Protein AF-A0A0N0GEG0-F1 (afdb_monomer_lite)

Foldseek 3Di:
DVLVVVLVVLVVLQPDPVQPQWHFLDSPPQIWIGGNNDTETEDADDPVPCPDPVVLDQDPVRVVSCVVSDPRPPNFWHKYWYWYWPPDPPFTWIKIKIFIAGPVRDTPDIDIDTDGDDPDPPPPDDDDDDDDPDDDDDDDPPCPPPPDDDPDDDDDD

Secondary structure (DSSP, 8-state):
-HHHHHHHHHHHHHH-TT-TTEEEEE-SSS-EEEETTEEEEEE-S-SSS-S-GGGSSPPHHHHHHHHHH---SSTT-EEEEEEEE-S-SSS--EEEEEEEE-TT--EEEEEEEEE-------TT-PPP-------PPPPP-TTTTS-----------

Radius of gyration: 32.41 Å; chains: 1; bounding box: 43×77×89 Å

pLDDT: mean 74.55, std 14.61, range [36.78, 96.19]

Organism: NCBI:txid81035

Structure (mmCIF, N/CA/C/O backbone):
data_AF-A0A0N0GEG0-F1
#
_entry.id   AF-A0A0N0GEG0-F1
#
loop_
_atom_site.group_PDB
_atom_site.id
_atom_site.type_symbol
_atom_site.label_atom_id
_atom_site.label_alt_id
_atom_site.label_comp_id
_atom_site.label_asym_id
_atom_site.label_entity_id
_atom_site.label_seq_id
_atom_site.pdbx_PDB_ins_code
_atom_site.Cartn_x
_atom_site.Cartn_y
_atom_site.Cartn_z
_atom_site.occupancy
_atom_site.B_iso_or_equiv
_atom_site.auth_seq_id
_atom_site.auth_comp_id
_atom_site.auth_asym_id
_atom_site.auth_atom_id
_atom_site.pdbx_PDB_model_num
ATOM 1 N N . MET A 1 1 ? 12.396 9.076 -7.984 1.00 64.06 1 MET A N 1
ATOM 2 C CA . MET A 1 1 ? 11.079 9.601 -8.433 1.00 64.06 1 MET A CA 1
ATOM 3 C C . MET A 1 1 ? 9.899 8.651 -8.180 1.00 64.06 1 MET A C 1
ATOM 5 O O . MET A 1 1 ? 8.780 9.143 -8.106 1.00 64.06 1 MET A O 1
ATOM 9 N N . LEU A 1 2 ? 10.106 7.336 -8.004 1.00 79.06 2 LEU A N 1
ATOM 10 C CA . LEU A 1 2 ? 9.026 6.348 -7.851 1.00 79.06 2 LEU A CA 1
ATOM 11 C C . LEU A 1 2 ? 8.098 6.590 -6.647 1.00 79.06 2 LEU A C 1
ATOM 13 O O . LEU A 1 2 ? 6.887 6.666 -6.821 1.00 79.06 2 LEU A O 1
ATOM 17 N N . TYR A 1 3 ? 8.658 6.801 -5.452 1.00 84.06 3 TYR A N 1
ATOM 18 C CA . TYR A 1 3 ? 7.879 7.047 -4.230 1.00 84.06 3 TYR A CA 1
ATOM 19 C C . TYR A 1 3 ? 6.845 8.182 -4.395 1.00 84.06 3 TYR A C 1
ATOM 21 O O . TYR A 1 3 ? 5.689 8.040 -4.004 1.00 84.06 3 TYR A O 1
ATOM 29 N N . GLY A 1 4 ? 7.231 9.293 -5.035 1.00 85.12 4 GLY A N 1
ATOM 30 C CA . GLY A 1 4 ? 6.325 10.419 -5.285 1.00 85.12 4 GLY A CA 1
ATOM 31 C C . GLY A 1 4 ? 5.182 10.073 -6.246 1.00 85.12 4 GLY A C 1
ATOM 32 O O . GLY A 1 4 ? 4.058 10.523 -6.036 1.00 85.12 4 GLY A O 1
ATOM 33 N N . ARG A 1 5 ? 5.443 9.234 -7.261 1.00 85.94 5 ARG A N 1
ATOM 34 C CA . ARG A 1 5 ? 4.410 8.736 -8.188 1.00 85.94 5 ARG A CA 1
ATOM 35 C C . ARG A 1 5 ? 3.407 7.838 -7.460 1.00 85.94 5 ARG A C 1
ATOM 37 O O . ARG A 1 5 ? 2.204 8.040 -7.607 1.00 85.94 5 ARG A O 1
ATOM 44 N N . VAL A 1 6 ? 3.896 6.915 -6.630 1.00 88.25 6 VAL A N 1
ATOM 45 C CA . VAL A 1 6 ? 3.060 6.013 -5.818 1.00 88.25 6 VAL A CA 1
ATOM 46 C C . VAL A 1 6 ? 2.201 6.814 -4.833 1.00 88.25 6 VAL A C 1
ATOM 48 O O . VAL A 1 6 ? 0.981 6.667 -4.807 1.00 88.25 6 VAL A O 1
ATOM 51 N N . HIS A 1 7 ? 2.801 7.753 -4.100 1.00 90.62 7 HIS A N 1
ATOM 52 C CA . HIS A 1 7 ? 2.063 8.625 -3.186 1.00 90.62 7 HIS A CA 1
ATOM 53 C C . HIS A 1 7 ? 1.012 9.477 -3.923 1.00 90.62 7 HIS A C 1
ATOM 55 O O . HIS A 1 7 ? -0.131 9.594 -3.476 1.00 90.62 7 HIS A O 1
ATOM 61 N N . GLY A 1 8 ? 1.361 10.042 -5.084 1.00 90.62 8 GLY A N 1
ATOM 62 C CA . GLY A 1 8 ? 0.420 10.769 -5.937 1.00 90.62 8 GLY A CA 1
ATOM 63 C C . GLY A 1 8 ? -0.773 9.909 -6.361 1.00 90.62 8 GLY A C 1
ATOM 64 O O . GLY A 1 8 ? -1.911 10.371 -6.291 1.00 90.62 8 GLY A O 1
ATOM 65 N N . ARG A 1 9 ? -0.537 8.637 -6.712 1.00 90.12 9 ARG A N 1
ATOM 66 C CA . ARG A 1 9 ? -1.596 7.687 -7.077 1.00 90.12 9 ARG A CA 1
ATOM 67 C C . ARG A 1 9 ? -2.574 7.456 -5.928 1.00 90.12 9 ARG A C 1
ATOM 69 O O . ARG A 1 9 ? -3.778 7.548 -6.153 1.00 90.12 9 ARG A O 1
ATOM 76 N N . PHE A 1 10 ? -2.083 7.254 -4.706 1.00 93.06 10 PHE A N 1
ATOM 77 C CA . PHE A 1 10 ? -2.950 7.107 -3.532 1.00 93.06 10 PHE A CA 1
ATOM 78 C C . PHE A 1 10 ? -3.760 8.369 -3.225 1.00 93.06 10 PHE A C 1
ATOM 80 O O . PHE A 1 10 ? -4.933 8.270 -2.867 1.00 93.06 10 PHE A O 1
ATOM 87 N N . LYS A 1 11 ? -3.191 9.566 -3.420 1.00 92.75 11 LYS A N 1
ATOM 88 C CA . LYS A 1 11 ? -3.957 10.819 -3.297 1.00 92.75 11 LYS A CA 1
ATOM 89 C C . LYS A 1 11 ? -5.083 10.903 -4.324 1.00 92.75 11 LYS A C 1
ATOM 91 O O . LYS A 1 11 ? -6.175 11.348 -3.979 1.00 92.75 11 LYS A O 1
ATOM 96 N N . THR A 1 12 ? -4.831 10.481 -5.561 1.00 93.94 12 THR A N 1
ATOM 97 C CA . THR A 1 12 ? -5.857 10.432 -6.609 1.00 93.94 12 THR A CA 1
ATOM 98 C C . THR A 1 12 ? -6.950 9.428 -6.261 1.00 93.94 12 THR A C 1
ATOM 100 O O . THR A 1 12 ? -8.118 9.797 -6.281 1.00 93.94 12 THR A O 1
ATOM 103 N N . MET A 1 13 ? -6.583 8.207 -5.855 1.00 93.94 13 MET A N 1
ATOM 104 C CA . MET A 1 13 ? -7.544 7.179 -5.438 1.00 93.94 13 MET A CA 1
ATOM 105 C C . MET A 1 13 ? -8.402 7.632 -4.256 1.00 93.94 13 MET A C 1
ATOM 107 O O . MET A 1 13 ? -9.597 7.386 -4.239 1.00 93.94 13 MET A O 1
ATOM 111 N N . HIS A 1 14 ? -7.830 8.349 -3.287 1.00 92.88 14 HIS A N 1
ATOM 112 C CA . HIS A 1 14 ? -8.591 8.854 -2.141 1.00 92.88 14 HIS A CA 1
ATOM 113 C C . HIS A 1 14 ? -9.659 9.886 -2.528 1.00 92.88 14 HIS A C 1
ATOM 115 O O . HIS A 1 14 ? -10.687 9.996 -1.864 1.00 92.88 14 HIS A O 1
ATOM 121 N N . ARG A 1 15 ? -9.413 10.666 -3.585 1.00 93.19 15 ARG A N 1
ATOM 122 C CA . ARG A 1 15 ? -10.373 11.652 -4.101 1.00 93.19 15 ARG A CA 1
ATOM 123 C C . ARG A 1 15 ? -11.451 11.013 -4.973 1.00 93.19 15 ARG A C 1
ATOM 125 O O . ARG A 1 15 ? -12.460 11.662 -5.249 1.00 93.19 15 ARG A O 1
ATOM 132 N N . ASP A 1 16 ? -11.230 9.782 -5.418 1.00 94.69 16 ASP A N 1
ATOM 133 C CA . ASP A 1 16 ? -12.157 9.051 -6.261 1.00 94.69 16 ASP A CA 1
ATOM 134 C C . ASP A 1 16 ? -13.330 8.515 -5.433 1.00 94.69 16 ASP A C 1
ATOM 136 O O . ASP A 1 16 ? -13.197 7.610 -4.610 1.00 94.69 16 ASP A O 1
ATOM 140 N N . LYS A 1 17 ? -14.514 9.081 -5.672 1.00 91.88 17 LYS A N 1
ATOM 141 C CA . LYS A 1 17 ? -15.745 8.696 -4.973 1.00 91.88 17 LYS A CA 1
ATOM 142 C C . LYS A 1 17 ? -16.247 7.303 -5.362 1.00 91.88 17 LYS A C 1
ATOM 144 O O . LYS A 1 17 ? -17.095 6.766 -4.657 1.00 91.88 17 LYS A O 1
ATOM 149 N N . SER A 1 18 ? -15.750 6.726 -6.458 1.00 96.19 18 SER A N 1
ATOM 150 C CA . SER A 1 18 ? -16.091 5.359 -6.867 1.00 96.19 18 SER A CA 1
ATOM 151 C C . SER A 1 18 ? -15.419 4.287 -6.002 1.00 96.19 18 SER A C 1
ATOM 153 O O . SER A 1 18 ? -15.800 3.120 -6.070 1.00 96.19 18 SER A O 1
ATOM 155 N N . LEU A 1 19 ? -14.464 4.679 -5.147 1.00 93.19 19 LEU A N 1
ATOM 156 C CA . LEU A 1 19 ? -13.711 3.793 -4.263 1.00 93.19 19 LEU A CA 1
ATOM 157 C C . LEU A 1 19 ? -14.078 4.039 -2.786 1.00 93.19 19 LEU A C 1
ATOM 159 O O . LEU A 1 19 ? -13.222 4.454 -2.006 1.00 93.19 19 LEU A O 1
ATOM 163 N N . PRO A 1 20 ? -15.327 3.774 -2.345 1.00 89.94 20 PRO A N 1
ATOM 164 C CA . PRO A 1 20 ? -15.744 4.030 -0.960 1.00 89.94 20 PRO A CA 1
ATOM 165 C C . PRO A 1 20 ? -14.986 3.171 0.063 1.00 89.94 20 PRO A C 1
ATOM 167 O O . PRO A 1 20 ? -14.931 3.503 1.244 1.00 89.94 20 PRO A O 1
ATOM 170 N N . TRP A 1 21 ? -14.392 2.070 -0.398 1.00 89.94 21 TRP A N 1
ATOM 171 C CA . TRP A 1 21 ? -13.556 1.170 0.385 1.00 89.94 21 TRP A CA 1
ATOM 172 C C . TRP A 1 21 ? -12.128 1.689 0.592 1.00 89.94 21 TRP A C 1
ATOM 174 O O . TRP A 1 21 ? -11.400 1.131 1.411 1.00 89.94 21 TRP A O 1
ATOM 184 N N . PHE A 1 22 ? -11.700 2.725 -0.135 1.00 92.69 22 PHE A N 1
ATOM 185 C CA . PHE A 1 22 ? -10.346 3.262 -0.059 1.00 92.69 22 PHE A CA 1
ATOM 186 C C . PHE A 1 22 ? -10.326 4.636 0.609 1.00 92.69 22 PHE A C 1
ATOM 188 O O . PHE A 1 22 ? -11.040 5.563 0.226 1.00 92.69 22 PHE A O 1
ATOM 195 N N . ARG A 1 23 ? -9.427 4.818 1.576 1.00 91.00 23 ARG A N 1
ATOM 196 C CA . ARG A 1 23 ? -9.185 6.118 2.205 1.00 91.00 23 ARG A CA 1
ATOM 197 C C . ARG A 1 23 ? -7.702 6.330 2.443 1.00 91.00 23 ARG A C 1
ATOM 199 O O . ARG A 1 23 ? -6.998 5.414 2.833 1.00 91.00 23 ARG A O 1
ATOM 206 N N . LEU A 1 24 ? -7.229 7.561 2.294 1.00 90.38 24 LEU A N 1
ATOM 207 C CA . LEU A 1 24 ? -5.903 7.941 2.767 1.00 90.38 24 LEU A CA 1
ATOM 208 C C . LEU A 1 24 ? -6.038 8.537 4.174 1.00 90.38 24 LEU A C 1
ATOM 210 O O . LEU A 1 24 ? -6.531 9.653 4.329 1.00 90.38 24 LEU A O 1
ATOM 214 N N . ALA A 1 25 ? -5.667 7.774 5.204 1.00 85.56 25 ALA A N 1
ATOM 215 C CA . ALA A 1 25 ? -5.789 8.196 6.602 1.00 85.56 25 ALA A CA 1
ATOM 216 C C . ALA A 1 25 ? -4.748 9.266 6.973 1.00 85.56 25 ALA A C 1
ATOM 218 O O . ALA A 1 25 ? -5.039 10.184 7.735 1.00 85.56 25 ALA A O 1
ATOM 219 N N . ASN A 1 26 ? -3.557 9.180 6.376 1.00 84.50 26 ASN A N 1
ATOM 220 C CA . ASN A 1 26 ? -2.508 10.191 6.453 1.00 84.50 26 ASN A CA 1
ATOM 221 C C . ASN A 1 26 ? -1.936 10.435 5.057 1.00 84.50 26 ASN A C 1
ATOM 223 O O . ASN A 1 26 ? -1.592 9.476 4.378 1.00 84.50 26 ASN A O 1
ATOM 227 N N . SER A 1 27 ? -1.819 11.695 4.636 1.00 83.12 27 SER A N 1
ATOM 228 C CA . SER A 1 27 ? -1.343 12.093 3.299 1.00 83.12 27 SER A CA 1
ATOM 229 C C . SER A 1 27 ? 0.022 12.800 3.302 1.00 83.12 27 SER A C 1
ATOM 231 O O . SER A 1 27 ? 0.357 13.515 2.348 1.00 83.12 27 SER A O 1
ATOM 233 N N . THR A 1 28 ? 0.759 12.694 4.410 1.00 82.62 28 THR A N 1
ATOM 234 C CA . THR A 1 28 ? 2.107 13.264 4.588 1.00 82.62 28 THR A CA 1
ATOM 235 C C . THR A 1 28 ? 3.193 12.295 4.089 1.00 82.62 28 THR A C 1
ATOM 237 O O . THR A 1 28 ? 2.915 11.443 3.254 1.00 82.62 28 THR A O 1
ATOM 240 N N . MET A 1 29 ? 4.451 12.445 4.518 1.00 77.50 29 MET A N 1
ATOM 241 C CA . MET A 1 29 ? 5.566 11.596 4.060 1.00 77.50 29 MET A CA 1
ATOM 242 C C . MET A 1 29 ? 5.495 10.150 4.582 1.00 77.50 29 MET A C 1
ATOM 244 O O . MET A 1 29 ? 6.041 9.246 3.964 1.00 77.50 29 MET A O 1
ATOM 248 N N . ASP A 1 30 ? 4.779 9.900 5.670 1.00 75.06 30 ASP A N 1
ATOM 249 C CA . ASP A 1 30 ? 4.508 8.543 6.154 1.00 75.06 30 ASP A CA 1
ATOM 250 C C . ASP A 1 30 ? 3.029 8.242 5.928 1.00 75.06 30 ASP A C 1
ATOM 252 O O . ASP A 1 30 ? 2.233 8.149 6.865 1.00 75.06 30 ASP A O 1
ATOM 256 N N . TYR A 1 31 ? 2.626 8.245 4.656 1.00 84.69 31 TYR A N 1
ATOM 257 C CA . TYR A 1 31 ? 1.222 8.125 4.296 1.00 84.69 31 TYR A CA 1
ATOM 258 C C . TYR A 1 31 ? 0.686 6.718 4.585 1.00 84.69 31 TYR A C 1
ATOM 260 O O . TYR A 1 31 ? 1.355 5.710 4.354 1.00 84.69 31 TYR A O 1
ATOM 268 N N . THR A 1 32 ? -0.556 6.677 5.064 1.00 86.69 32 THR A N 1
ATOM 269 C CA . THR A 1 32 ? -1.216 5.458 5.548 1.00 86.69 32 THR A CA 1
ATOM 270 C C . THR A 1 32 ? -2.501 5.252 4.752 1.00 86.69 32 THR A C 1
ATOM 272 O O . THR A 1 32 ? -3.511 5.907 5.047 1.00 86.69 32 THR A O 1
ATOM 275 N N . PRO A 1 33 ? -2.496 4.426 3.693 1.00 90.12 33 PRO A N 1
ATOM 276 C CA . PRO A 1 33 ? -3.730 3.977 3.069 1.00 90.12 33 PRO A CA 1
ATOM 277 C C . PRO A 1 33 ? -4.557 3.111 4.028 1.00 90.12 33 PRO A C 1
ATOM 279 O O . PRO A 1 33 ? -4.035 2.375 4.864 1.00 90.12 33 PRO A O 1
ATOM 282 N N . SER A 1 34 ? -5.869 3.201 3.870 1.00 88.38 34 SER A N 1
ATOM 283 C CA . SER A 1 34 ? -6.871 2.357 4.495 1.00 88.38 34 SER A CA 1
ATOM 284 C C . SER A 1 34 ? -7.680 1.675 3.399 1.00 88.38 34 SER A C 1
ATOM 286 O O . SER A 1 34 ? -8.219 2.352 2.519 1.00 88.38 34 SER A O 1
ATOM 288 N N . VAL A 1 35 ? -7.761 0.350 3.453 1.00 88.75 35 VAL A N 1
ATOM 289 C CA . VAL A 1 35 ? -8.555 -0.480 2.539 1.00 88.75 35 VAL A CA 1
ATOM 290 C C . VAL A 1 35 ? -9.576 -1.231 3.383 1.00 88.75 35 VAL A C 1
ATOM 292 O O . VAL A 1 35 ? -9.195 -2.015 4.244 1.00 88.75 35 VAL A O 1
ATOM 295 N N . ASN A 1 36 ? -10.870 -0.972 3.185 1.00 86.94 36 ASN A N 1
ATOM 296 C CA . ASN A 1 36 ? -11.960 -1.536 3.994 1.00 86.94 36 ASN A CA 1
ATOM 297 C C . ASN A 1 36 ? -11.747 -1.377 5.516 1.00 86.94 36 ASN A C 1
ATOM 299 O O . ASN A 1 36 ? -12.078 -2.263 6.299 1.00 86.94 36 ASN A O 1
ATOM 303 N N . GLY A 1 37 ? -11.165 -0.252 5.945 1.00 79.69 37 GLY A N 1
ATOM 304 C CA . GLY A 1 37 ? -10.861 0.016 7.356 1.00 79.69 37 GLY A CA 1
ATOM 305 C C . GLY A 1 37 ? -9.542 -0.583 7.857 1.00 79.69 37 GLY A C 1
ATOM 306 O O . GLY A 1 37 ? -9.099 -0.224 8.944 1.00 79.69 37 GLY A O 1
ATOM 307 N N . VAL A 1 38 ? -8.859 -1.416 7.067 1.00 83.62 38 VAL A N 1
ATOM 308 C CA . VAL A 1 38 ? -7.524 -1.939 7.393 1.00 83.62 38 VAL A CA 1
ATOM 309 C C . VAL A 1 38 ? -6.471 -0.902 7.035 1.00 83.62 38 VAL A C 1
ATOM 311 O O . VAL A 1 38 ? -6.372 -0.491 5.881 1.00 83.62 38 VAL A O 1
ATOM 314 N N . LEU A 1 39 ? -5.690 -0.470 8.022 1.00 84.94 39 LEU A N 1
ATOM 315 C CA . LEU A 1 39 ? -4.604 0.489 7.837 1.00 84.94 39 LEU A CA 1
ATOM 316 C C . LEU A 1 39 ? -3.329 -0.233 7.421 1.00 84.94 39 LEU A C 1
ATOM 318 O O . LEU A 1 39 ? -2.954 -1.232 8.028 1.00 84.94 39 LEU A O 1
ATOM 322 N N . MET A 1 40 ? -2.649 0.300 6.410 1.00 87.06 40 MET A N 1
ATOM 323 C CA . MET A 1 40 ? -1.397 -0.259 5.912 1.00 87.06 40 MET A CA 1
ATOM 324 C C . MET A 1 40 ? -0.360 0.844 5.790 1.00 87.06 40 MET A C 1
ATOM 326 O O . MET A 1 40 ? -0.677 1.956 5.370 1.00 87.06 40 MET A O 1
ATOM 330 N N . GLN A 1 41 ? 0.892 0.530 6.104 1.00 84.75 41 GLN A N 1
ATOM 331 C CA . GLN A 1 41 ? 2.010 1.423 5.806 1.00 84.75 41 GLN A CA 1
ATOM 332 C C . GLN A 1 41 ? 2.677 1.009 4.510 1.00 84.75 41 GLN A C 1
ATOM 334 O O . GLN A 1 41 ? 2.923 -0.179 4.292 1.00 84.75 41 GLN A O 1
ATOM 339 N N . VAL A 1 42 ? 3.007 1.995 3.679 1.00 87.62 42 VAL A N 1
ATOM 340 C CA . VAL A 1 42 ? 3.732 1.737 2.438 1.00 87.62 42 VAL A CA 1
ATOM 341 C C . VAL A 1 42 ? 5.234 1.719 2.684 1.00 87.62 42 VAL A C 1
ATOM 343 O O . VAL A 1 42 ? 5.807 2.670 3.218 1.00 87.62 42 VAL A O 1
ATOM 346 N N . VAL A 1 43 ? 5.876 0.640 2.254 1.00 86.12 43 VAL A N 1
ATOM 347 C CA . VAL A 1 43 ? 7.317 0.425 2.343 1.00 86.12 43 VAL A CA 1
ATOM 348 C C . VAL A 1 43 ? 7.864 0.278 0.925 1.00 86.12 43 VAL A C 1
ATOM 350 O O . VAL A 1 43 ? 7.483 -0.626 0.197 1.00 86.12 43 VAL A O 1
ATOM 353 N N . MET A 1 44 ? 8.757 1.179 0.515 1.00 85.69 44 MET A N 1
ATOM 354 C CA . MET A 1 44 ? 9.461 1.058 -0.769 1.00 85.69 44 MET A CA 1
ATOM 355 C C . MET A 1 44 ? 10.718 0.205 -0.579 1.00 85.69 44 MET A C 1
ATOM 357 O O . MET A 1 44 ? 11.801 0.757 -0.369 1.00 85.69 44 MET A O 1
ATOM 361 N N . ASP A 1 45 ? 10.549 -1.108 -0.504 1.00 82.56 45 ASP A N 1
ATOM 362 C CA . ASP A 1 45 ? 11.634 -2.079 -0.341 1.00 82.56 45 ASP A CA 1
ATOM 363 C C . ASP A 1 45 ? 11.146 -3.458 -0.800 1.00 82.56 45 ASP A C 1
ATOM 365 O O . ASP A 1 45 ? 9.942 -3.665 -0.979 1.00 82.56 45 ASP A O 1
ATOM 369 N N . ASP A 1 46 ? 12.077 -4.394 -0.917 1.00 80.38 46 ASP A N 1
ATOM 370 C CA . ASP A 1 46 ? 11.788 -5.805 -1.151 1.00 80.38 46 ASP A CA 1
ATOM 371 C C . ASP A 1 46 ? 11.453 -6.498 0.195 1.00 80.38 46 ASP A C 1
ATOM 373 O O . ASP A 1 46 ? 12.216 -6.363 1.167 1.00 80.38 46 ASP A O 1
ATOM 377 N N . PRO A 1 47 ? 10.313 -7.211 0.311 1.00 78.31 47 PRO A N 1
ATOM 378 C CA . PRO A 1 47 ? 9.967 -7.968 1.514 1.00 78.31 47 PRO A CA 1
ATOM 379 C C . PRO A 1 47 ? 10.926 -9.131 1.830 1.00 78.31 47 PRO A C 1
ATOM 381 O O . PRO A 1 47 ? 11.016 -9.517 2.999 1.00 78.31 47 PRO A O 1
ATOM 384 N N . ASP A 1 48 ? 11.651 -9.666 0.844 1.00 74.69 48 ASP A N 1
ATOM 385 C CA . ASP A 1 48 ? 12.566 -10.802 0.988 1.00 74.69 48 ASP A CA 1
ATOM 386 C C . ASP A 1 48 ? 14.002 -10.337 1.269 1.00 74.69 48 ASP A C 1
ATOM 388 O O . ASP A 1 48 ? 14.660 -10.823 2.202 1.00 74.69 48 ASP A O 1
ATOM 392 N N . VAL A 1 49 ? 14.473 -9.314 0.547 1.00 70.19 49 VAL A N 1
ATOM 393 C CA . VAL A 1 49 ? 15.787 -8.677 0.754 1.00 70.19 49 VAL A CA 1
ATOM 394 C C . VAL A 1 49 ? 15.669 -7.572 1.811 1.00 70.19 49 VAL A C 1
ATOM 396 O O . VAL A 1 49 ? 15.857 -6.381 1.575 1.00 70.19 49 VAL A O 1
ATOM 399 N N . ARG A 1 50 ? 15.354 -7.993 3.037 1.00 61.03 50 ARG A N 1
ATOM 400 C CA . ARG A 1 50 ? 15.043 -7.129 4.189 1.00 61.03 50 ARG A CA 1
ATOM 401 C C . ARG A 1 50 ? 16.249 -6.312 4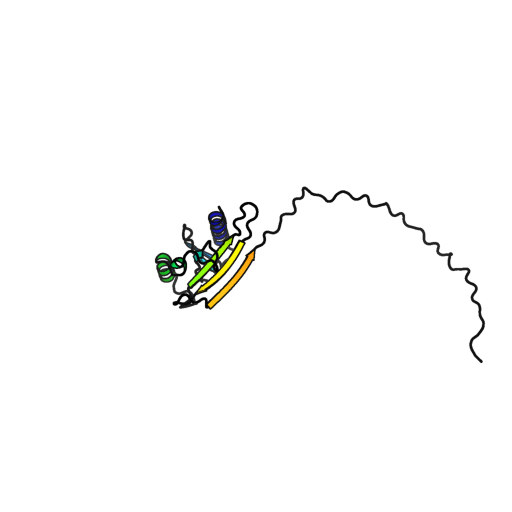.659 1.00 61.03 50 ARG A C 1
ATOM 403 O O . ARG A 1 50 ? 16.923 -6.669 5.624 1.00 61.03 50 ARG A O 1
ATOM 410 N N . LYS A 1 51 ? 16.508 -5.161 4.036 1.00 55.19 51 LYS A N 1
ATOM 411 C CA . LYS A 1 51 ? 17.632 -4.279 4.410 1.00 55.19 51 LYS A CA 1
ATOM 412 C C . LYS A 1 51 ? 17.395 -3.503 5.715 1.00 55.19 51 LYS A C 1
ATOM 414 O O . LYS A 1 51 ? 18.351 -2.977 6.286 1.00 55.19 51 LYS A O 1
ATOM 419 N N . LYS A 1 52 ? 16.148 -3.396 6.208 1.00 56.03 52 LYS A N 1
ATOM 420 C CA . LYS A 1 52 ? 15.786 -2.570 7.385 1.00 56.03 52 LYS A CA 1
ATOM 421 C C . LYS A 1 52 ? 14.717 -3.205 8.291 1.00 56.03 52 LYS A C 1
ATOM 423 O O . LYS A 1 52 ? 13.551 -2.820 8.253 1.00 56.03 52 LYS A O 1
ATOM 428 N N . ALA A 1 53 ? 15.138 -4.095 9.193 1.00 55.12 53 ALA A N 1
ATOM 429 C CA . ALA A 1 53 ? 14.263 -4.791 10.153 1.00 55.12 53 ALA A CA 1
ATOM 430 C C . ALA A 1 53 ? 13.397 -3.866 11.043 1.00 55.12 53 ALA A C 1
ATOM 432 O O . ALA A 1 53 ? 12.288 -4.233 11.418 1.00 55.12 53 ALA A O 1
ATOM 433 N N . HIS A 1 54 ? 13.842 -2.637 11.337 1.00 58.56 54 HIS A N 1
ATOM 434 C CA . HIS A 1 54 ? 13.084 -1.684 12.164 1.00 58.56 54 HIS A CA 1
ATOM 435 C C . HIS A 1 54 ? 11.770 -1.194 11.529 1.00 58.56 54 HIS A C 1
ATOM 437 O O . HIS A 1 54 ? 10.947 -0.617 12.229 1.00 58.56 54 HIS A O 1
ATOM 443 N N . ARG A 1 55 ? 11.558 -1.407 10.222 1.00 61.12 55 ARG A N 1
ATOM 444 C CA . ARG A 1 55 ? 10.309 -1.040 9.526 1.00 61.12 55 ARG A CA 1
ATOM 445 C C . ARG A 1 55 ? 9.185 -2.066 9.710 1.00 61.12 55 ARG A C 1
ATOM 447 O O . ARG A 1 55 ? 8.049 -1.812 9.328 1.00 61.12 55 ARG A O 1
ATOM 454 N N . MET A 1 56 ? 9.498 -3.211 10.312 1.00 59.06 56 MET A N 1
ATOM 455 C CA . MET A 1 56 ? 8.527 -4.261 10.630 1.00 59.06 56 MET A CA 1
ATOM 456 C C . MET A 1 56 ? 7.666 -3.878 11.838 1.00 59.06 56 MET A C 1
ATOM 458 O O . MET A 1 56 ? 6.499 -4.240 11.907 1.00 59.06 56 MET A O 1
ATOM 462 N N . VAL A 1 57 ? 8.233 -3.114 12.774 1.00 63.75 57 VAL A N 1
ATOM 463 C CA . VAL A 1 57 ? 7.556 -2.709 14.009 1.00 63.75 57 VAL A CA 1
ATOM 464 C C . VAL A 1 57 ? 6.627 -1.537 13.735 1.00 63.75 57 VAL A C 1
ATOM 466 O O . VAL A 1 57 ? 6.976 -0.633 12.973 1.00 63.75 57 VAL A O 1
ATOM 469 N N . ALA A 1 58 ? 5.467 -1.539 14.391 1.00 62.19 58 ALA A N 1
ATOM 470 C CA . ALA A 1 58 ? 4.555 -0.412 14.346 1.00 62.19 58 ALA A CA 1
ATOM 471 C C . ALA A 1 58 ? 5.245 0.868 14.866 1.00 62.19 58 ALA A C 1
ATOM 473 O O . ALA A 1 58 ? 5.706 0.916 16.010 1.00 62.19 58 ALA A O 1
ATOM 474 N N . SER A 1 59 ? 5.342 1.919 14.054 1.00 64.69 59 SER A N 1
ATOM 475 C CA . SER A 1 59 ? 5.890 3.202 14.498 1.00 64.69 59 SER A CA 1
ATOM 476 C C . SER A 1 59 ? 4.950 3.870 15.509 1.00 64.69 59 SER A C 1
ATOM 478 O O . SER A 1 59 ? 3.753 3.585 15.560 1.00 64.69 59 SER A O 1
ATOM 480 N N . ARG A 1 60 ? 5.454 4.826 16.303 1.00 63.25 60 ARG A N 1
ATOM 481 C CA . ARG A 1 60 ? 4.608 5.595 17.241 1.00 63.25 60 ARG A CA 1
ATOM 482 C C . ARG A 1 60 ? 3.427 6.277 16.550 1.00 63.25 60 ARG A C 1
ATOM 484 O O . ARG A 1 60 ? 2.366 6.397 17.151 1.00 63.25 60 ARG A O 1
ATOM 491 N N . VAL A 1 61 ? 3.606 6.702 15.300 1.00 62.47 61 VAL A N 1
ATOM 492 C CA . VAL A 1 61 ? 2.537 7.304 14.494 1.00 62.47 61 VAL A CA 1
ATOM 493 C C . VAL A 1 61 ? 1.463 6.271 14.166 1.00 62.47 61 VAL A C 1
ATOM 495 O O . VAL A 1 61 ? 0.288 6.608 14.150 1.00 62.47 61 VAL A O 1
ATOM 498 N N . GLU A 1 62 ? 1.841 5.012 13.972 1.00 61.50 62 GLU A N 1
ATOM 499 C CA . GLU A 1 62 ? 0.919 3.922 13.644 1.00 61.50 62 GLU A CA 1
ATOM 500 C C . GLU A 1 62 ? 0.141 3.471 14.863 1.00 61.50 62 GLU A C 1
ATOM 502 O O . GLU A 1 62 ? -1.071 3.322 14.786 1.00 61.50 62 GLU A O 1
ATOM 507 N N . LEU A 1 63 ? 0.814 3.354 16.008 1.00 65.31 63 LEU A N 1
ATOM 508 C CA . LEU A 1 63 ? 0.152 3.108 17.286 1.00 65.31 63 LEU A CA 1
ATOM 509 C C . LEU A 1 63 ? -0.837 4.233 17.612 1.00 65.31 63 LEU A C 1
ATOM 511 O O . LEU A 1 63 ? -1.952 3.973 18.057 1.00 65.31 63 LEU A O 1
ATOM 515 N N . TYR A 1 64 ? -0.461 5.484 17.334 1.00 63.06 64 TYR A N 1
ATOM 516 C CA . TYR A 1 64 ? -1.345 6.630 17.517 1.00 63.06 64 TYR A CA 1
ATOM 517 C C . TYR A 1 64 ? -2.519 6.622 16.527 1.00 63.06 64 TYR A C 1
ATOM 519 O O . TYR A 1 64 ? -3.662 6.793 16.939 1.00 63.06 64 TYR A O 1
ATOM 527 N N . GLN A 1 65 ? -2.282 6.359 15.241 1.00 62.25 65 GLN A N 1
ATOM 528 C CA . GLN A 1 65 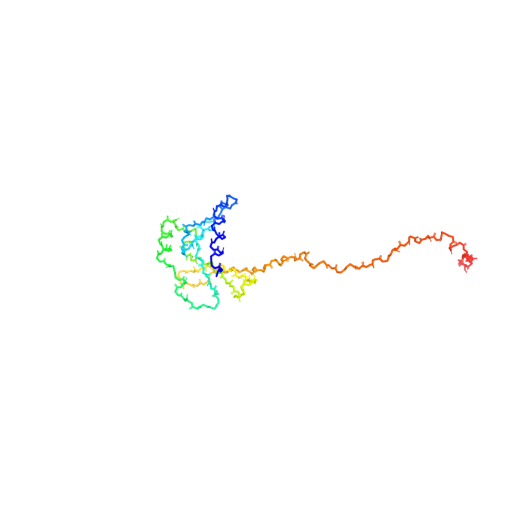? -3.346 6.264 14.236 1.00 62.25 65 GLN A CA 1
ATOM 529 C C . GLN A 1 65 ? -4.298 5.099 14.513 1.00 62.25 65 GLN A C 1
ATOM 531 O O . GLN A 1 65 ? -5.505 5.296 14.431 1.00 62.25 65 GLN A O 1
ATOM 536 N N . ALA A 1 66 ? -3.787 3.934 14.916 1.00 61.88 66 ALA A N 1
ATOM 537 C CA . ALA A 1 66 ? -4.596 2.804 15.363 1.00 61.88 66 ALA A CA 1
ATOM 538 C C . ALA A 1 66 ? -5.419 3.159 16.614 1.00 61.88 66 ALA A C 1
ATOM 540 O O . ALA A 1 66 ? -6.595 2.820 16.697 1.00 61.88 66 ALA A O 1
ATOM 541 N N . SER A 1 67 ? -4.847 3.916 17.560 1.00 60.03 67 SER A N 1
ATOM 542 C CA . SER A 1 67 ? -5.587 4.389 18.740 1.00 60.03 67 SER A CA 1
ATOM 543 C C . SER A 1 67 ? -6.696 5.395 18.402 1.00 60.03 67 SER A C 1
ATOM 545 O O . SER A 1 67 ? -7.736 5.396 19.053 1.00 60.03 67 SER A O 1
ATOM 547 N N . LEU A 1 68 ? -6.496 6.231 17.376 1.00 56.59 68 LEU A N 1
ATOM 548 C CA . LEU A 1 68 ? -7.455 7.252 16.944 1.00 56.59 68 LEU A CA 1
ATOM 549 C C . LEU A 1 68 ? -8.564 6.699 16.048 1.00 56.59 68 LEU A C 1
ATOM 551 O O . LEU A 1 68 ? -9.687 7.195 16.080 1.00 56.59 68 LEU A O 1
ATOM 555 N N . LEU A 1 69 ? -8.232 5.724 15.204 1.00 60.38 69 LEU A N 1
ATOM 556 C CA . LEU A 1 69 ? -9.137 5.157 14.203 1.00 60.38 69 LEU A CA 1
ATOM 557 C C . LEU A 1 69 ? -9.870 3.911 14.722 1.00 60.38 69 LEU A C 1
ATOM 559 O O . LEU A 1 69 ? -10.751 3.400 14.035 1.00 60.38 69 LEU A O 1
ATOM 563 N N . GLY A 1 70 ? -9.554 3.484 15.949 1.00 49.81 70 GLY A N 1
ATOM 564 C CA . GLY A 1 70 ? -10.061 2.262 16.558 1.00 49.81 70 GLY A CA 1
ATOM 565 C C . GLY A 1 70 ? -9.303 1.025 16.065 1.00 49.81 70 GLY A C 1
ATOM 566 O O . GLY A 1 70 ? -8.616 1.084 15.040 1.00 49.81 70 GLY A O 1
ATOM 567 N N . PRO A 1 71 ? -9.396 -0.105 16.789 1.00 51.44 71 PRO A N 1
ATOM 568 C CA . PRO A 1 71 ? -8.816 -1.353 16.321 1.00 51.44 71 PRO A CA 1
ATOM 569 C C . PRO A 1 71 ? -9.414 -1.687 14.952 1.00 51.44 71 PRO A C 1
ATOM 571 O O . PRO A 1 71 ? -10.635 -1.733 14.791 1.00 51.44 71 PRO A O 1
ATOM 574 N N . SER A 1 72 ? -8.553 -1.918 13.961 1.00 54.34 72 SER A N 1
ATOM 575 C CA . SER A 1 72 ? -8.951 -2.633 12.752 1.00 54.34 72 SER A CA 1
ATOM 576 C C . SER A 1 72 ? -9.632 -3.940 13.164 1.00 54.34 72 SER A C 1
ATOM 578 O O . SER A 1 72 ? -9.255 -4.534 14.174 1.00 54.34 72 SER A O 1
ATOM 580 N N . ASN A 1 73 ? -10.615 -4.406 12.389 1.00 54.19 73 ASN A N 1
ATOM 581 C CA . ASN A 1 73 ? -11.341 -5.652 12.682 1.00 54.19 73 ASN A CA 1
ATOM 582 C C . ASN A 1 73 ? -10.408 -6.869 12.900 1.00 54.19 73 ASN A C 1
ATOM 584 O O . ASN A 1 73 ? -10.811 -7.834 13.544 1.00 54.19 73 ASN A O 1
ATOM 588 N N . ASP A 1 74 ? -9.159 -6.796 12.428 1.00 58.50 74 ASP A N 1
ATOM 589 C CA . ASP A 1 74 ? -8.067 -7.707 12.773 1.00 58.50 74 ASP A CA 1
ATOM 590 C C . ASP A 1 74 ? -7.349 -7.244 14.047 1.00 58.50 74 ASP A C 1
ATOM 592 O O . ASP A 1 74 ? -6.413 -6.442 14.009 1.00 58.50 74 ASP A O 1
ATOM 596 N N . SER A 1 75 ? -7.774 -7.749 15.200 1.00 59.47 75 SER A N 1
ATOM 597 C CA . SER A 1 75 ? -7.357 -7.241 16.511 1.00 59.47 75 SER A CA 1
ATOM 598 C C . SER A 1 75 ? -5.910 -7.538 16.936 1.00 59.47 75 SER A C 1
ATOM 600 O O . SER A 1 75 ? -5.575 -7.237 18.073 1.00 59.47 75 SER A O 1
ATOM 602 N N . ASN A 1 76 ? -5.029 -8.068 16.076 1.00 71.25 76 ASN A N 1
ATOM 603 C CA . ASN A 1 76 ? -3.614 -8.336 16.407 1.00 71.25 76 ASN A CA 1
ATOM 604 C C . ASN A 1 76 ? -2.665 -8.347 15.191 1.00 71.25 76 ASN A C 1
ATOM 606 O O . ASN A 1 76 ? -1.542 -8.843 15.302 1.00 71.25 76 ASN A O 1
ATOM 610 N N . LEU A 1 77 ? -3.101 -7.843 14.029 1.00 78.38 77 LEU A N 1
ATOM 611 C CA . LEU A 1 77 ? -2.300 -7.891 12.804 1.00 78.38 77 LEU A CA 1
ATOM 612 C C . LEU A 1 77 ? -1.771 -6.514 12.410 1.00 78.38 77 LEU A C 1
ATOM 614 O O . LEU A 1 77 ? -2.504 -5.528 12.390 1.00 78.38 77 LEU A O 1
ATOM 618 N N . THR A 1 78 ? -0.490 -6.461 12.055 1.00 82.12 78 THR A N 1
ATOM 619 C CA . THR A 1 78 ? 0.136 -5.298 11.424 1.00 82.12 78 THR A CA 1
ATOM 620 C C . THR A 1 78 ? 0.216 -5.538 9.925 1.00 82.12 78 THR A C 1
ATOM 622 O O . THR A 1 78 ? 0.838 -6.502 9.482 1.00 82.12 78 THR A O 1
ATOM 625 N N . TRP A 1 79 ? -0.385 -4.648 9.138 1.00 86.56 79 TRP A N 1
ATOM 626 C CA . TRP A 1 79 ? -0.385 -4.757 7.683 1.00 86.56 79 TRP A CA 1
ATOM 627 C C . TRP A 1 79 ? 0.647 -3.823 7.041 1.00 86.56 79 TRP A C 1
ATOM 629 O O . TRP A 1 79 ? 0.756 -2.634 7.364 1.00 86.56 79 TRP A O 1
ATOM 639 N N . ARG A 1 80 ? 1.411 -4.366 6.096 1.00 87.06 80 ARG A N 1
ATOM 640 C CA . ARG A 1 80 ? 2.443 -3.658 5.333 1.00 87.06 80 ARG A CA 1
ATOM 641 C C . ARG A 1 80 ? 2.179 -3.811 3.844 1.00 87.06 80 ARG A C 1
ATOM 643 O O . ARG A 1 80 ? 1.868 -4.903 3.380 1.00 87.06 80 ARG A O 1
ATOM 650 N N . LEU A 1 81 ? 2.335 -2.720 3.104 1.00 90.62 81 LEU A N 1
ATOM 651 C CA . LEU A 1 81 ? 2.285 -2.703 1.649 1.00 90.62 81 LEU A CA 1
ATOM 652 C C . LEU A 1 81 ? 3.684 -2.407 1.117 1.00 90.62 81 LEU A C 1
ATOM 654 O O . LEU A 1 81 ? 4.128 -1.260 1.122 1.00 90.62 81 LEU A O 1
ATOM 658 N N . TYR A 1 82 ? 4.374 -3.439 0.664 1.00 89.94 82 TYR A N 1
ATOM 659 C CA . TYR A 1 82 ? 5.654 -3.313 -0.007 1.00 89.94 82 TYR A CA 1
ATOM 660 C C . TYR A 1 82 ? 5.431 -2.973 -1.474 1.00 89.94 82 TYR A C 1
ATOM 662 O O . TYR A 1 82 ? 4.579 -3.564 -2.135 1.00 89.94 82 TYR A O 1
ATOM 670 N N . VAL A 1 83 ? 6.184 -1.999 -1.966 1.00 89.12 83 VAL A N 1
ATOM 671 C CA . VAL A 1 83 ? 6.228 -1.636 -3.380 1.00 89.12 83 VAL A CA 1
ATOM 672 C C . VAL A 1 83 ? 7.689 -1.613 -3.781 1.00 89.12 83 VAL A C 1
ATOM 674 O O . VAL A 1 83 ? 8.408 -0.658 -3.475 1.00 89.12 83 VAL A O 1
ATOM 677 N N . ASP A 1 84 ? 8.111 -2.670 -4.453 1.00 88.31 84 ASP A N 1
ATOM 678 C CA . ASP A 1 84 ? 9.454 -2.796 -4.987 1.00 88.31 84 ASP A CA 1
ATOM 679 C C . ASP A 1 84 ? 9.490 -2.435 -6.474 1.00 88.31 84 ASP A C 1
ATOM 681 O O . ASP A 1 84 ? 8.475 -2.460 -7.178 1.00 88.31 84 ASP A O 1
ATOM 685 N N . SER A 1 85 ? 10.670 -2.046 -6.940 1.00 84.44 85 SER A N 1
ATOM 686 C CA . SER A 1 85 ? 10.940 -1.777 -8.342 1.00 84.44 85 SER A CA 1
ATOM 687 C C . SER A 1 85 ? 12.280 -2.360 -8.729 1.00 84.44 85 SER A C 1
ATOM 689 O O . SER A 1 85 ? 13.269 -2.192 -8.021 1.00 84.44 85 SER A O 1
ATOM 691 N N . ASP A 1 86 ? 12.330 -2.906 -9.938 1.00 82.19 86 ASP A N 1
ATOM 692 C CA . ASP A 1 86 ? 13.551 -3.379 -10.597 1.00 82.19 86 ASP A CA 1
ATOM 693 C C . ASP A 1 86 ? 14.630 -2.293 -10.819 1.00 82.19 86 ASP A C 1
ATOM 695 O O . ASP A 1 86 ? 15.702 -2.572 -11.356 1.00 82.19 86 ASP A O 1
ATOM 699 N N . GLY A 1 87 ? 14.373 -1.045 -10.412 1.00 75.69 87 GLY A N 1
ATOM 700 C CA . GLY A 1 87 ? 15.304 0.073 -10.519 1.00 75.69 87 GLY A CA 1
ATOM 701 C C . GLY A 1 87 ? 15.388 0.669 -11.923 1.00 75.69 87 GLY A C 1
ATOM 702 O O . GLY A 1 87 ? 16.125 1.639 -12.119 1.00 75.69 87 GLY A O 1
ATOM 703 N N . ASN A 1 88 ? 14.621 0.149 -12.884 1.00 77.94 88 ASN A N 1
ATOM 704 C CA . ASN A 1 88 ? 14.561 0.700 -14.227 1.00 77.94 88 ASN A CA 1
ATOM 705 C C . ASN A 1 88 ? 13.805 2.041 -14.212 1.00 77.94 88 ASN A C 1
ATOM 707 O O . ASN A 1 88 ? 12.676 2.142 -13.736 1.00 77.94 88 ASN A O 1
ATOM 711 N N . MET A 1 89 ? 14.435 3.109 -14.706 1.00 70.19 89 MET A N 1
ATOM 712 C CA . MET A 1 89 ? 13.827 4.445 -14.697 1.00 70.19 89 MET A CA 1
ATOM 713 C C . MET A 1 89 ? 12.833 4.672 -15.838 1.00 70.19 89 MET A C 1
ATOM 715 O O . MET A 1 89 ? 11.903 5.467 -15.664 1.00 70.19 89 MET A O 1
ATOM 719 N N . GLU A 1 90 ? 13.040 4.023 -16.985 1.00 69.94 90 GLU A N 1
ATOM 720 C CA . GLU A 1 90 ? 12.211 4.225 -18.178 1.00 69.94 90 GLU A CA 1
ATOM 721 C C . GLU A 1 90 ? 10.936 3.390 -18.121 1.00 69.94 90 GLU A C 1
ATOM 723 O O . GLU A 1 90 ? 9.851 3.923 -18.353 1.00 69.94 90 GLU A O 1
ATOM 728 N N . ASP A 1 91 ? 11.066 2.120 -17.735 1.00 72.56 91 ASP A N 1
ATOM 729 C CA . ASP A 1 91 ? 9.952 1.179 -17.644 1.00 72.56 91 ASP A CA 1
ATOM 730 C C . ASP A 1 91 ? 10.060 0.335 -16.363 1.00 72.56 91 ASP A C 1
ATOM 732 O O . ASP A 1 91 ? 10.505 -0.814 -16.409 1.00 72.56 91 ASP A O 1
ATOM 736 N N . PRO A 1 92 ? 9.754 0.924 -15.189 1.00 74.19 92 PRO A N 1
ATOM 737 C CA . PRO A 1 92 ? 9.874 0.221 -13.922 1.00 74.19 92 PRO A CA 1
ATOM 738 C C . PRO A 1 92 ? 8.850 -0.909 -13.852 1.00 74.19 92 PRO A C 1
ATOM 740 O O . PRO A 1 92 ? 7.639 -0.658 -13.856 1.00 74.19 92 PRO A O 1
ATOM 743 N N . LYS A 1 93 ? 9.328 -2.142 -13.689 1.00 83.19 93 LYS A N 1
ATOM 744 C CA . LYS A 1 93 ? 8.471 -3.228 -13.209 1.00 83.19 93 LYS A CA 1
ATOM 745 C C . LYS A 1 93 ? 8.227 -3.012 -11.728 1.00 83.19 93 LYS A C 1
ATOM 747 O O . LYS A 1 93 ? 9.170 -2.747 -10.981 1.00 83.19 93 LYS A O 1
ATOM 752 N N . LEU A 1 94 ? 6.962 -3.075 -11.326 1.00 86.25 94 LEU A N 1
ATOM 753 C CA . LEU A 1 94 ? 6.573 -2.879 -9.936 1.00 86.25 94 LEU A CA 1
ATOM 754 C C . LEU A 1 94 ? 6.051 -4.185 -9.371 1.00 86.25 94 LEU A C 1
ATOM 756 O O . LEU A 1 94 ? 5.070 -4.726 -9.876 1.00 86.25 94 LEU A O 1
ATOM 760 N N . THR A 1 95 ? 6.660 -4.632 -8.284 1.00 88.62 95 THR A N 1
ATOM 761 C CA . THR A 1 95 ? 6.146 -5.752 -7.502 1.00 88.62 95 THR A CA 1
ATOM 762 C C . THR A 1 95 ? 5.516 -5.188 -6.244 1.00 88.62 95 THR A C 1
ATOM 764 O O . THR A 1 95 ? 6.139 -4.451 -5.479 1.00 88.62 95 THR A O 1
ATOM 767 N N . VAL A 1 96 ? 4.238 -5.492 -6.048 1.00 90.94 96 VAL A N 1
ATOM 768 C CA . VAL A 1 96 ? 3.478 -5.062 -4.880 1.00 90.94 96 VAL A CA 1
ATOM 769 C C . VAL A 1 96 ? 3.226 -6.272 -4.000 1.00 90.94 96 VAL A C 1
ATOM 771 O O . VAL A 1 96 ? 2.629 -7.244 -4.453 1.00 90.94 96 VAL A O 1
ATOM 774 N N . THR A 1 97 ? 3.630 -6.197 -2.735 1.00 91.75 97 THR A N 1
ATOM 775 C CA . THR A 1 97 ? 3.409 -7.273 -1.764 1.00 91.75 97 THR A CA 1
ATOM 776 C C . THR A 1 97 ? 2.672 -6.744 -0.543 1.00 91.75 97 THR A C 1
ATOM 778 O O . THR A 1 97 ? 3.139 -5.834 0.136 1.00 91.75 97 THR A O 1
ATOM 781 N N . VAL A 1 98 ? 1.519 -7.326 -0.233 1.00 91.44 98 VAL A N 1
ATOM 782 C CA . VAL A 1 98 ? 0.798 -7.104 1.021 1.00 91.44 98 VAL A CA 1
ATOM 783 C C . VAL A 1 98 ? 1.227 -8.175 2.015 1.00 91.44 98 VAL A C 1
ATOM 785 O O . VAL A 1 98 ? 1.109 -9.366 1.734 1.00 91.44 98 VAL A O 1
ATOM 788 N N . LEU A 1 99 ? 1.701 -7.748 3.183 1.00 90.19 99 LEU A N 1
ATOM 789 C CA . LEU A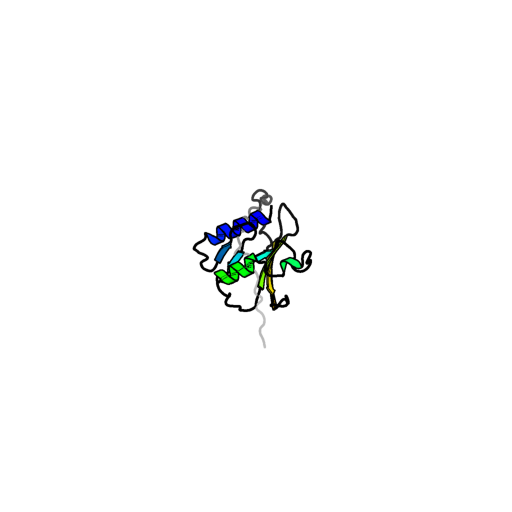 1 99 ? 2.082 -8.623 4.286 1.00 90.19 99 LEU A CA 1
ATOM 790 C C . LEU A 1 99 ? 1.226 -8.333 5.515 1.00 90.19 99 LEU A C 1
ATOM 792 O O . LEU A 1 99 ? 1.120 -7.184 5.943 1.00 90.19 99 LEU A O 1
ATOM 796 N N . GLY A 1 100 ? 0.653 -9.387 6.087 1.00 88.75 100 GLY A N 1
ATOM 797 C CA . GLY A 1 100 ? 0.052 -9.389 7.415 1.00 88.75 100 GLY A CA 1
ATOM 798 C C . GLY A 1 100 ? 1.021 -10.019 8.409 1.00 88.75 100 GLY A C 1
ATOM 799 O O . GLY A 1 100 ? 1.470 -11.150 8.209 1.00 88.75 100 GLY A O 1
ATOM 800 N N . LEU A 1 101 ? 1.347 -9.284 9.467 1.00 83.94 101 LEU A N 1
ATOM 801 C CA . LEU A 1 101 ? 2.281 -9.684 10.516 1.00 83.94 101 LEU A CA 1
ATOM 802 C C . LEU A 1 101 ? 1.539 -9.841 11.844 1.00 83.94 101 LEU A C 1
ATOM 804 O O . LEU A 1 101 ? 0.725 -8.984 12.182 1.00 83.94 101 LEU A O 1
ATOM 808 N N . ASP A 1 102 ? 1.837 -10.889 12.608 1.00 82.94 102 ASP A N 1
ATOM 809 C CA . ASP A 1 102 ? 1.373 -10.993 13.996 1.00 82.94 102 ASP A CA 1
ATOM 810 C C . ASP A 1 102 ? 2.165 -10.059 14.938 1.00 82.94 102 ASP A C 1
ATOM 812 O O . ASP A 1 102 ? 3.092 -9.347 14.536 1.00 82.94 102 ASP A O 1
ATOM 816 N N . THR A 1 103 ? 1.822 -10.069 16.226 1.00 78.31 103 THR A N 1
ATOM 817 C CA . THR A 1 103 ? 2.512 -9.286 17.265 1.00 78.31 103 THR A CA 1
ATOM 818 C C . THR A 1 103 ? 3.984 -9.665 17.457 1.00 78.31 103 THR A C 1
ATOM 820 O O . THR A 1 103 ? 4.758 -8.853 17.965 1.00 78.31 103 THR A O 1
ATOM 823 N N . ASN A 1 104 ? 4.383 -10.868 17.042 1.00 78.62 104 ASN A N 1
ATOM 824 C CA . ASN A 1 104 ? 5.758 -11.362 17.077 1.00 78.62 104 ASN A CA 1
ATOM 825 C C . ASN A 1 104 ? 6.498 -11.125 15.748 1.00 78.62 104 ASN A C 1
ATOM 827 O O . ASN A 1 104 ? 7.635 -11.571 15.600 1.00 78.62 104 ASN A O 1
ATOM 831 N N . LEU A 1 105 ? 5.880 -10.405 14.802 1.00 75.44 105 LEU A N 1
ATOM 832 C CA . LEU A 1 105 ? 6.388 -10.139 13.455 1.00 75.44 105 LEU A CA 1
ATOM 833 C C . LEU A 1 105 ? 6.515 -11.387 12.568 1.00 75.44 105 LEU A C 1
ATOM 835 O O . LEU A 1 105 ? 7.255 -11.372 11.580 1.00 75.44 105 LEU A O 1
ATOM 839 N N . ASN A 1 106 ? 5.783 -12.454 12.882 1.00 80.94 106 ASN A N 1
ATOM 840 C CA . ASN A 1 106 ? 5.639 -13.591 11.986 1.00 80.94 106 ASN A CA 1
ATOM 841 C C . ASN A 1 106 ? 4.687 -13.225 10.852 1.00 80.94 106 ASN A C 1
ATOM 843 O O . ASN A 1 106 ? 3.624 -12.643 11.078 1.00 80.94 106 ASN A O 1
ATOM 847 N N . VAL A 1 107 ? 5.047 -13.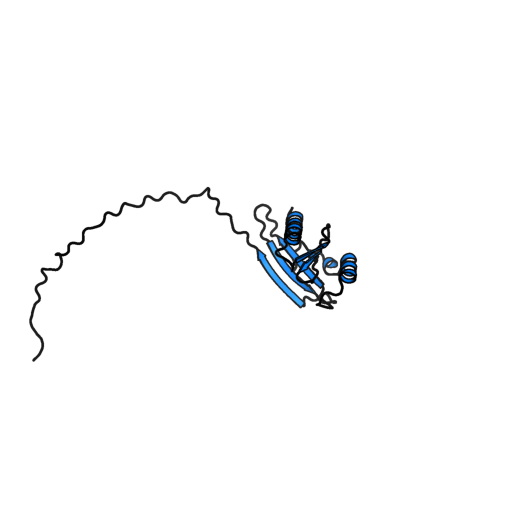608 9.630 1.00 86.44 107 VAL A N 1
ATOM 848 C CA . VAL A 1 107 ? 4.163 -13.467 8.472 1.00 86.44 107 VAL A CA 1
ATOM 849 C C . VAL A 1 107 ? 3.023 -14.470 8.612 1.00 86.44 107 VAL A C 1
ATOM 851 O O . VAL A 1 107 ? 3.246 -15.677 8.566 1.00 86.44 107 VAL A O 1
ATOM 854 N N . VAL A 1 108 ? 1.804 -13.965 8.779 1.00 87.81 108 VAL A N 1
ATOM 855 C CA . VAL A 1 108 ? 0.581 -14.783 8.811 1.00 87.81 108 VAL A CA 1
ATOM 856 C C . VAL A 1 108 ? -0.133 -14.796 7.464 1.00 87.81 108 VAL A C 1
ATOM 858 O O . VAL A 1 108 ? -0.890 -15.715 7.170 1.00 87.81 108 VAL A O 1
ATOM 861 N N . CYS A 1 109 ? 0.097 -13.769 6.646 1.00 88.12 109 CYS A N 1
ATOM 862 C CA . CYS A 1 109 ? -0.513 -13.620 5.336 1.00 88.12 109 CYS A CA 1
ATOM 863 C C . CYS A 1 109 ? 0.447 -12.886 4.401 1.00 88.12 109 CYS A C 1
ATOM 865 O O . CYS A 1 109 ? 1.061 -11.892 4.791 1.00 88.12 109 CYS A O 1
ATOM 867 N N . GLN A 1 110 ? 0.541 -13.365 3.164 1.00 91.12 110 GLN A N 1
ATOM 868 C CA . GLN A 1 110 ? 1.293 -12.730 2.093 1.00 91.12 110 GLN A CA 1
ATOM 869 C C . GLN A 1 110 ? 0.484 -12.802 0.804 1.00 91.12 110 GLN A C 1
ATOM 871 O O . GLN A 1 110 ? 0.023 -13.870 0.403 1.00 91.12 110 GLN A O 1
ATOM 876 N N . TRP A 1 111 ? 0.339 -11.662 0.144 1.00 92.62 111 TRP A N 1
ATOM 877 C CA . TRP A 1 111 ? -0.214 -11.569 -1.198 1.00 92.62 111 TRP A CA 1
ATOM 878 C C . TRP A 1 111 ? 0.728 -10.740 -2.058 1.00 92.62 111 TRP A C 1
ATOM 880 O O . TRP A 1 111 ? 1.158 -9.673 -1.633 1.00 92.62 111 TRP A O 1
ATOM 890 N N . MET A 1 112 ? 1.049 -11.224 -3.252 1.00 90.94 112 MET A N 1
ATOM 891 C CA . MET A 1 112 ? 2.005 -10.590 -4.153 1.00 90.94 112 MET A CA 1
ATOM 892 C C . MET A 1 112 ? 1.383 -10.403 -5.531 1.00 90.94 112 MET A C 1
ATOM 894 O O . MET A 1 112 ? 0.642 -11.262 -6.014 1.00 90.94 112 MET A O 1
ATOM 898 N N . HIS A 1 113 ? 1.694 -9.277 -6.158 1.00 89.94 113 HIS A N 1
ATOM 899 C CA . HIS A 1 113 ? 1.272 -8.950 -7.505 1.00 89.94 113 HIS A CA 1
ATOM 900 C C . HIS A 1 113 ? 2.398 -8.267 -8.272 1.00 89.94 113 HIS A C 1
ATOM 902 O O . HIS A 1 113 ? 2.850 -7.182 -7.899 1.00 89.94 113 HIS A O 1
ATOM 908 N N . ASP A 1 114 ? 2.791 -8.889 -9.378 1.00 86.62 114 ASP A N 1
ATOM 909 C CA . ASP A 1 114 ? 3.750 -8.333 -10.320 1.00 86.62 114 ASP A CA 1
ATOM 910 C C . ASP A 1 114 ? 3.011 -7.522 -11.382 1.00 86.62 114 ASP A C 1
ATOM 912 O O . ASP A 1 114 ? 2.311 -8.059 -12.246 1.00 86.62 114 ASP A O 1
ATOM 916 N N . TYR A 1 115 ? 3.173 -6.205 -11.325 1.00 78.69 115 TYR A N 1
ATOM 917 C CA . TYR A 1 115 ? 2.684 -5.317 -12.361 1.00 78.69 115 TYR A CA 1
ATOM 918 C C . TYR A 1 115 ? 3.730 -5.204 -13.466 1.00 78.69 115 TYR A C 1
ATOM 920 O O . TYR A 1 115 ? 4.790 -4.591 -13.301 1.00 78.69 115 TYR A O 1
ATOM 928 N N . THR A 1 116 ? 3.390 -5.762 -14.626 1.00 70.00 116 THR A N 1
ATOM 929 C CA . THR A 1 116 ? 4.118 -5.496 -15.865 1.00 70.00 116 THR A CA 1
ATOM 930 C C . THR A 1 116 ? 3.366 -4.403 -16.624 1.00 70.00 116 THR A C 1
ATOM 932 O O . THR A 1 116 ? 2.202 -4.620 -16.976 1.00 70.00 116 THR A O 1
ATOM 935 N N . PRO A 1 117 ? 3.966 -3.224 -16.855 1.00 64.75 117 PRO A N 1
ATOM 936 C CA . PRO A 1 117 ? 3.325 -2.185 -17.646 1.00 64.75 117 PRO A CA 1
ATOM 937 C C . PRO A 1 117 ? 2.966 -2.726 -19.032 1.00 64.75 117 PRO A C 1
ATOM 939 O O . PRO A 1 117 ? 3.778 -3.359 -19.707 1.00 64.75 117 PRO A O 1
ATOM 942 N N . LEU A 1 118 ? 1.724 -2.489 -19.457 1.00 63.19 118 LEU A N 1
ATOM 943 C CA . LEU A 1 118 ? 1.324 -2.752 -20.835 1.00 63.19 118 LEU A CA 1
ATOM 944 C C . LEU A 1 118 ? 2.131 -1.800 -21.720 1.00 63.19 118 LEU A C 1
ATOM 946 O O . LEU A 1 118 ? 1.953 -0.583 -21.625 1.00 63.19 118 LEU A O 1
ATOM 950 N N . GLN A 1 119 ? 3.030 -2.340 -22.549 1.00 58.81 119 GLN A N 1
ATOM 951 C CA . GLN A 1 119 ? 3.732 -1.543 -23.551 1.00 58.81 119 GLN A CA 1
ATOM 952 C C . GLN A 1 119 ? 2.684 -0.813 -24.390 1.00 58.81 119 GLN A C 1
ATOM 954 O O . GLN A 1 119 ? 1.849 -1.439 -25.044 1.00 58.81 119 GLN A O 1
ATOM 959 N N . SER A 1 120 ? 2.706 0.522 -24.364 1.00 52.09 120 SER A N 1
ATOM 960 C CA . SER A 1 120 ? 1.936 1.288 -25.334 1.00 52.09 120 SER A CA 1
ATOM 961 C C . SER A 1 120 ? 2.482 0.921 -26.707 1.00 52.09 120 SER A C 1
ATOM 963 O O . SER A 1 120 ? 3.660 1.180 -26.970 1.00 52.09 120 SER A O 1
ATOM 965 N N . VAL A 1 121 ? 1.657 0.319 -27.564 1.00 53.41 121 VAL A N 1
ATOM 966 C CA . VAL A 1 121 ? 1.999 0.134 -28.976 1.00 53.41 121 VAL A CA 1
ATOM 967 C C . VAL A 1 121 ? 2.346 1.519 -29.505 1.00 53.41 121 VAL A C 1
ATOM 969 O O . VAL A 1 121 ? 1.485 2.396 -29.599 1.00 53.41 121 VAL A O 1
ATOM 972 N N . ARG A 1 122 ? 3.631 1.759 -29.767 1.00 55.62 122 ARG A N 1
ATOM 973 C CA . ARG A 1 122 ? 4.059 2.959 -30.471 1.00 55.62 122 ARG A CA 1
ATOM 974 C C . ARG A 1 122 ? 3.418 2.861 -31.852 1.00 55.62 122 ARG A C 1
ATOM 976 O O . ARG A 1 122 ? 3.827 2.029 -32.647 1.00 55.62 122 ARG A O 1
ATOM 983 N N . THR A 1 123 ? 2.436 3.706 -32.154 1.00 56.19 123 THR A N 1
ATOM 984 C CA . THR A 1 123 ? 1.780 3.801 -33.477 1.00 56.19 123 THR A CA 1
ATOM 985 C C . THR A 1 123 ? 2.712 4.319 -34.582 1.00 56.19 123 THR A C 1
ATOM 987 O O . THR A 1 123 ? 2.243 4.802 -35.605 1.00 56.19 123 THR A O 1
ATOM 990 N N . ILE A 1 124 ? 4.025 4.297 -34.353 1.00 58.75 124 ILE A N 1
ATOM 991 C CA . ILE A 1 124 ? 5.048 4.816 -35.260 1.00 58.75 124 ILE A CA 1
ATOM 992 C C . ILE A 1 124 ? 5.601 3.688 -36.140 1.00 58.75 124 ILE A C 1
ATOM 994 O O . ILE A 1 124 ? 5.950 3.943 -37.286 1.00 58.75 124 ILE A O 1
ATOM 998 N N . ASP A 1 125 ? 5.605 2.451 -35.637 1.00 63.91 125 ASP A N 1
ATOM 999 C CA . ASP A 1 125 ? 5.995 1.272 -36.408 1.00 63.91 125 ASP A CA 1
ATOM 1000 C C . ASP A 1 125 ? 4.724 0.611 -36.951 1.00 63.91 125 ASP A C 1
ATOM 1002 O O . A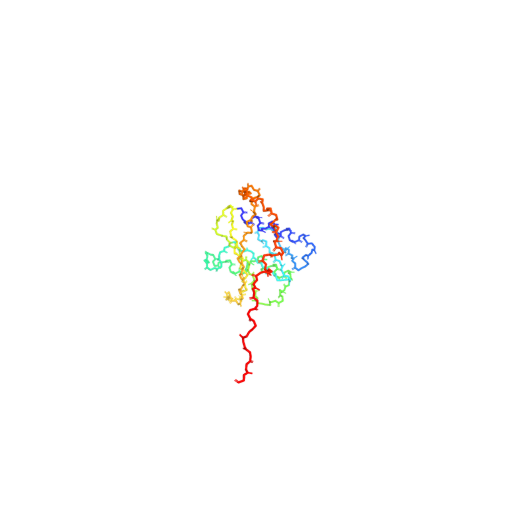SP A 1 125 ? 4.199 -0.354 -36.387 1.00 63.91 125 ASP A O 1
ATOM 1006 N N . LEU A 1 126 ? 4.171 1.185 -38.024 1.00 66.62 126 LEU A N 1
ATOM 1007 C CA . LEU A 1 126 ? 3.228 0.435 -38.848 1.00 66.62 126 LEU A CA 1
ATOM 1008 C C . LEU A 1 126 ? 3.995 -0.738 -39.484 1.00 66.62 126 LEU A C 1
ATOM 1010 O O . LEU A 1 126 ? 5.119 -0.532 -39.948 1.00 66.62 126 LEU A O 1
ATOM 1014 N N . PRO A 1 127 ? 3.426 -1.957 -39.513 1.00 71.19 127 PRO A N 1
ATOM 1015 C CA . PRO A 1 127 ? 4.008 -3.044 -40.291 1.00 71.19 127 PRO A CA 1
ATOM 1016 C C . PRO A 1 127 ? 4.169 -2.601 -41.750 1.00 71.19 127 PRO A C 1
ATOM 1018 O O . PRO A 1 127 ? 3.322 -1.872 -42.270 1.00 71.19 127 PRO A O 1
ATOM 1021 N N . GLU A 1 128 ? 5.268 -3.017 -42.382 1.00 77.06 128 GLU A N 1
ATOM 1022 C CA . GLU A 1 128 ? 5.566 -2.692 -43.779 1.00 77.06 128 GLU A CA 1
ATOM 1023 C C . GLU A 1 128 ? 4.385 -3.107 -44.668 1.00 77.06 128 GLU A C 1
ATOM 1025 O O . GLU A 1 128 ? 3.826 -4.194 -44.499 1.00 77.06 128 GLU A O 1
ATOM 1030 N N . GLU A 1 129 ? 3.957 -2.210 -45.560 1.00 75.31 129 GLU A N 1
ATOM 1031 C CA . GLU A 1 129 ? 2.840 -2.458 -46.468 1.00 75.31 129 GLU A CA 1
ATOM 1032 C C . GLU A 1 129 ? 3.193 -3.647 -47.367 1.00 75.31 129 GLU A C 1
ATOM 1034 O O . GLU A 1 129 ? 4.068 -3.565 -48.227 1.00 75.31 129 GLU A O 1
ATOM 1039 N N . VAL A 1 130 ? 2.547 -4.788 -47.122 1.00 81.31 130 VAL A N 1
ATOM 1040 C CA . VAL A 1 130 ? 2.707 -5.980 -47.953 1.00 81.31 130 VAL A CA 1
ATOM 1041 C C . VAL A 1 130 ? 1.720 -5.876 -49.103 1.00 81.31 130 VAL A C 1
ATOM 1043 O O . VAL A 1 130 ? 0.510 -5.853 -48.880 1.00 81.31 130 VAL A O 1
ATOM 1046 N N . ASP A 1 131 ? 2.245 -5.844 -50.326 1.00 80.06 131 ASP A N 1
ATOM 1047 C CA . ASP A 1 131 ? 1.439 -5.843 -51.542 1.00 80.06 131 ASP A CA 1
ATOM 1048 C C . ASP A 1 131 ? 0.676 -7.175 -51.647 1.00 80.06 131 ASP A C 1
ATOM 1050 O O . ASP A 1 131 ? 1.270 -8.254 -51.765 1.00 80.06 131 ASP A O 1
ATOM 1054 N N . ILE A 1 132 ? -0.651 -7.121 -51.513 1.00 79.50 132 ILE A N 1
ATOM 1055 C CA . ILE A 1 132 ? -1.509 -8.303 -51.610 1.00 79.50 132 ILE A CA 1
ATOM 1056 C C . ILE A 1 132 ? -1.838 -8.491 -53.092 1.00 79.50 132 ILE A C 1
ATOM 1058 O O . ILE A 1 132 ? -2.520 -7.639 -53.663 1.00 79.50 132 ILE A O 1
ATOM 1062 N N . PRO A 1 133 ? -1.417 -9.601 -53.729 1.00 79.75 133 PRO A N 1
ATOM 1063 C CA . PRO A 1 133 ? -1.709 -9.823 -55.134 1.00 79.75 133 PRO A CA 1
ATOM 1064 C C . PRO A 1 133 ? -3.222 -9.886 -55.345 1.00 79.75 133 PRO A C 1
ATOM 1066 O O . PRO A 1 133 ? -3.930 -10.655 -54.689 1.00 79.75 133 PRO A O 1
ATOM 1069 N N . GLU A 1 134 ? -3.704 -9.067 -56.276 1.00 73.56 134 GLU A N 1
ATOM 1070 C CA . GLU A 1 134 ? -5.117 -8.956 -56.611 1.00 73.56 134 GLU A CA 1
ATOM 1071 C C . GLU A 1 134 ? -5.631 -10.319 -57.109 1.00 73.56 134 GLU A C 1
ATOM 1073 O O . GLU A 1 134 ? -5.266 -10.809 -58.182 1.00 73.56 134 GLU A O 1
ATOM 1078 N N . GLN A 1 135 ? -6.439 -10.993 -56.285 1.00 72.94 135 GLN A N 1
ATOM 1079 C CA . GLN A 1 135 ? -7.032 -12.272 -56.656 1.00 72.94 135 GLN A CA 1
ATOM 1080 C C . GLN A 1 135 ? -8.241 -12.026 -57.554 1.00 72.94 135 GLN A C 1
ATOM 1082 O O . GLN A 1 135 ? -9.317 -11.641 -57.095 1.00 72.94 135 GLN A O 1
ATOM 1087 N N . PHE A 1 136 ? -8.077 -12.296 -58.846 1.00 75.44 136 PHE A N 1
ATOM 1088 C CA . PHE A 1 136 ? -9.198 -12.291 -59.775 1.00 75.44 136 PHE A CA 1
ATOM 1089 C C . PHE A 1 136 ? -10.088 -13.522 -59.541 1.00 75.44 136 PHE A C 1
ATOM 1091 O O . PHE A 1 136 ? -9.576 -14.644 -59.455 1.00 75.44 136 PHE A O 1
ATOM 1098 N N . PRO A 1 137 ? -11.421 -13.355 -59.471 1.00 71.31 137 PRO A N 1
ATOM 1099 C CA . PRO A 1 137 ? -12.336 -14.478 -59.339 1.00 71.31 137 PRO A CA 1
ATOM 1100 C C . PRO A 1 137 ? -12.168 -15.430 -60.528 1.00 71.31 137 PRO A C 1
ATOM 1102 O O . PRO A 1 137 ? -12.419 -15.074 -61.680 1.00 71.31 137 PRO A O 1
ATOM 1105 N N . THR A 1 138 ? -11.739 -16.661 -60.252 1.00 69.75 138 THR A N 1
ATOM 1106 C CA . THR A 1 138 ? -11.603 -17.696 -61.277 1.00 69.75 138 THR A CA 1
ATOM 1107 C C . THR A 1 138 ? -12.987 -18.237 -61.622 1.00 69.75 138 THR A C 1
ATOM 1109 O O . THR A 1 138 ? -13.741 -18.673 -60.749 1.00 69.75 138 THR A O 1
ATOM 1112 N N . ARG A 1 139 ? -13.355 -18.205 -62.906 1.00 66.50 139 ARG A N 1
ATOM 1113 C CA . ARG A 1 139 ? -14.630 -18.757 -63.369 1.00 66.50 139 ARG A CA 1
ATOM 1114 C C . A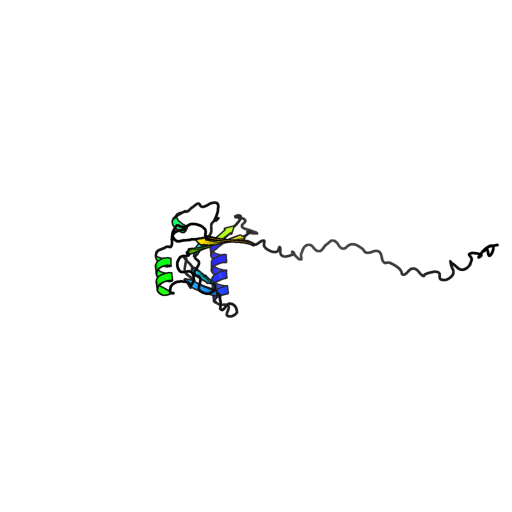RG A 1 139 ? -14.581 -20.281 -63.233 1.00 66.50 139 ARG A C 1
ATOM 1116 O O . ARG A 1 139 ? -13.716 -20.929 -63.806 1.00 66.50 139 ARG A O 1
ATOM 1123 N N . ARG A 1 140 ? -15.504 -20.857 -62.462 1.00 70.06 140 ARG A N 1
ATOM 1124 C CA . ARG A 1 140 ? -15.658 -22.313 -62.357 1.00 70.06 140 ARG A CA 1
ATOM 1125 C C . ARG A 1 140 ? -16.265 -22.844 -63.656 1.00 70.06 140 ARG A C 1
ATOM 1127 O O . ARG A 1 140 ? -17.418 -22.526 -63.953 1.00 70.06 140 ARG A O 1
ATOM 1134 N N . ASP A 1 141 ? -15.528 -23.672 -64.392 1.00 68.31 141 ASP A N 1
ATOM 1135 C CA . ASP A 1 141 ? -16.077 -24.393 -65.542 1.00 68.31 141 ASP A CA 1
ATOM 1136 C C . ASP A 1 141 ? -17.051 -25.464 -65.049 1.00 68.31 141 ASP A C 1
ATOM 1138 O O . ASP A 1 141 ? -16.674 -26.492 -64.484 1.00 68.31 141 ASP A O 1
ATOM 1142 N N . LYS A 1 142 ? -18.345 -25.190 -65.223 1.00 60.03 142 LYS A N 1
ATOM 1143 C CA . LYS A 1 142 ? -19.436 -26.068 -64.779 1.00 60.03 142 LYS A CA 1
ATOM 1144 C C . LYS A 1 142 ? -19.507 -27.377 -65.582 1.00 60.03 142 LYS A C 1
ATOM 1146 O O . LYS A 1 142 ? -20.111 -28.334 -65.108 1.00 60.03 142 LYS A O 1
ATOM 1151 N N . ASP A 1 143 ? -18.851 -27.437 -66.741 1.00 60.72 143 ASP A N 1
ATOM 1152 C CA . ASP A 1 143 ? -18.985 -28.534 -67.705 1.00 60.72 143 ASP A CA 1
ATOM 1153 C C . ASP A 1 143 ? -17.760 -29.462 -67.805 1.00 60.72 143 ASP A C 1
ATOM 1155 O O . ASP A 1 143 ? -17.796 -30.439 -68.551 1.00 60.72 143 ASP A O 1
ATOM 1159 N N . ALA A 1 144 ? -16.704 -29.248 -67.008 1.00 58.81 144 ALA A N 1
ATOM 1160 C CA . ALA A 1 144 ? -15.502 -30.096 -67.040 1.00 58.81 144 ALA A CA 1
ATOM 1161 C C . ALA A 1 144 ? -15.735 -31.547 -66.556 1.00 58.81 144 ALA A C 1
ATOM 1163 O O . ALA A 1 144 ? -14.871 -32.398 -66.733 1.00 58.81 144 ALA A O 1
ATOM 1164 N N . ASN A 1 145 ? -16.904 -31.846 -65.977 1.00 57.88 145 ASN A N 1
ATOM 1165 C CA . ASN A 1 145 ? -17.226 -33.152 -65.392 1.00 57.88 145 ASN A CA 1
ATOM 1166 C C . ASN A 1 145 ? -18.319 -33.933 -66.145 1.00 57.88 145 ASN A C 1
ATOM 1168 O O . ASN A 1 145 ? -18.932 -34.830 -65.570 1.00 57.88 145 ASN A O 1
ATOM 1172 N N . ARG A 1 146 ? -18.609 -33.596 -67.412 1.00 55.16 146 ARG A N 1
ATOM 1173 C CA . ARG A 1 146 ? -19.722 -34.218 -68.158 1.00 55.16 146 ARG A CA 1
ATOM 1174 C C . ARG A 1 146 ? -19.340 -35.372 -69.094 1.00 55.16 146 ARG A C 1
ATOM 1176 O O . ARG A 1 146 ? -20.241 -36.017 -69.614 1.00 55.16 146 ARG A O 1
ATOM 1183 N N . ASN A 1 147 ? -18.050 -35.678 -69.256 1.00 53.72 147 ASN A N 1
ATOM 1184 C CA . ASN A 1 147 ? -17.573 -36.736 -70.159 1.00 53.72 147 ASN A CA 1
ATOM 1185 C C . ASN A 1 147 ? -16.746 -37.814 -69.439 1.00 53.72 147 ASN A C 1
ATOM 1187 O O . ASN A 1 147 ? -15.677 -38.193 -69.910 1.00 53.72 147 ASN A O 1
ATOM 1191 N N . VAL A 1 148 ? -17.238 -38.323 -68.308 1.00 53.81 148 VAL A N 1
ATOM 1192 C CA . VAL A 1 148 ? -16.807 -39.643 -67.826 1.00 53.81 148 VAL A CA 1
ATOM 1193 C C . VAL A 1 148 ? -17.871 -40.644 -68.288 1.00 53.81 148 VAL A C 1
ATOM 1195 O O . VAL A 1 148 ? -19.014 -40.532 -67.839 1.00 53.81 148 VAL A O 1
ATOM 1198 N N . PRO A 1 149 ? -17.560 -41.570 -69.214 1.00 48.06 149 PRO A N 1
ATOM 1199 C CA . PRO A 1 149 ? -18.461 -42.665 -69.543 1.00 48.06 149 PRO A CA 1
ATOM 1200 C C . PRO A 1 149 ? -18.677 -43.511 -68.287 1.00 48.06 149 PRO A C 1
ATOM 1202 O O . PRO A 1 149 ? -17.719 -43.921 -67.635 1.00 48.06 149 PRO A O 1
ATOM 1205 N N . ILE A 1 150 ? -19.939 -43.733 -67.932 1.00 52.59 150 ILE A N 1
ATOM 1206 C CA . ILE A 1 150 ? -20.327 -44.691 -66.901 1.00 52.59 150 ILE A CA 1
ATOM 1207 C C . ILE A 1 150 ? -20.277 -46.063 -67.578 1.00 52.59 150 ILE A C 1
ATOM 1209 O O . ILE A 1 150 ? -21.166 -46.367 -68.371 1.00 52.59 150 ILE A O 1
ATOM 1213 N N . ASP A 1 151 ? -19.240 -46.859 -67.307 1.00 45.22 151 ASP A N 1
ATOM 1214 C CA . ASP A 1 151 ? -19.267 -48.291 -67.617 1.00 45.22 151 ASP A CA 1
ATOM 1215 C C . ASP A 1 151 ? -20.297 -48.942 -66.688 1.00 45.22 151 ASP A C 1
ATOM 1217 O O . ASP A 1 151 ? -20.112 -49.039 -65.473 1.00 45.22 151 ASP A O 1
ATOM 1221 N N . ALA A 1 152 ? -21.437 -49.299 -67.271 1.00 50.19 152 ALA A N 1
ATOM 1222 C CA . ALA A 1 152 ? -22.463 -50.109 -66.646 1.00 50.19 152 ALA A CA 1
ATOM 1223 C C . ALA A 1 152 ? -22.200 -51.566 -67.027 1.00 50.19 152 ALA A C 1
ATOM 1225 O O . ALA A 1 152 ? -22.525 -51.950 -68.142 1.00 50.19 152 ALA A O 1
ATOM 1226 N N . ASP A 1 153 ? -21.564 -52.304 -66.115 1.00 43.94 153 ASP A N 1
ATOM 1227 C CA . ASP A 1 153 ? -21.478 -53.772 -66.019 1.00 43.94 153 ASP A CA 1
ATOM 1228 C C . ASP A 1 153 ? -20.531 -54.045 -64.823 1.00 43.94 153 ASP A C 1
ATOM 1230 O O . ASP A 1 153 ? -19.380 -53.631 -64.855 1.00 43.94 153 ASP A O 1
ATOM 1234 N N . GLN A 1 154 ? -20.884 -54.625 -63.672 1.00 45.09 154 GLN A N 1
ATOM 1235 C CA . GLN A 1 154 ? -21.833 -55.684 -63.333 1.00 45.09 154 GLN A CA 1
ATOM 1236 C C . GLN A 1 154 ? -22.171 -55.603 -61.825 1.00 45.09 154 GLN A C 1
ATOM 1238 O O . GLN A 1 154 ? -21.281 -55.395 -61.000 1.00 45.09 154 GLN A O 1
ATOM 1243 N N . ILE A 1 155 ? -23.443 -55.812 -61.473 1.00 46.22 155 ILE A N 1
ATOM 1244 C CA . ILE A 1 155 ? -23.881 -56.290 -60.151 1.00 46.22 155 ILE A CA 1
ATOM 1245 C C . ILE A 1 155 ? -24.397 -57.720 -60.367 1.00 46.22 155 ILE A C 1
ATOM 1247 O O . ILE A 1 155 ? -25.281 -57.910 -61.196 1.00 46.22 155 ILE A O 1
ATOM 1251 N N . ASP A 1 156 ? -23.787 -58.654 -59.634 1.00 38.59 156 ASP A N 1
ATOM 1252 C CA . ASP A 1 156 ? -24.237 -59.968 -59.142 1.00 38.59 156 ASP A CA 1
ATOM 1253 C C . ASP A 1 156 ? -25.171 -60.866 -59.981 1.00 38.59 156 ASP A C 1
ATOM 1255 O O . ASP A 1 156 ? -26.368 -60.600 -60.100 1.00 38.59 156 ASP A O 1
ATOM 1259 N N . GLU A 1 157 ? -24.645 -62.042 -60.361 1.00 36.78 157 GLU A N 1
ATOM 1260 C CA . GLU A 1 157 ? -25.241 -63.355 -60.028 1.00 36.78 157 GLU A CA 1
ATOM 1261 C C . GLU A 1 157 ? -24.153 -64.432 -59.842 1.00 36.78 157 GLU A C 1
ATOM 1263 O O . GLU A 1 157 ? -23.206 -64.476 -60.664 1.00 36.78 157 GLU A O 1
#

Sequence (157 aa):
MLYGRVHGRFKTMHRDKSLPWFRLANSTMDYTPSVNGVLMQVVMDDPDVRKKAHRMVASRVELYQASLLGPSNDSNLTWRLYVDSDGNMEDPKLTVTVLGLDTNLNVVCQWMHDYTPLQSVRTIDLPEEVDIPEQFPTRRDKDANRNVPIDADQIDE